Protein AF-A0A497Y0N8-F1 (afdb_monomer)

Nearest PDB structures (foldseek):
  3cr3-assembly1_C  TM=7.218E-01  e=6.314E+00  unclassified
  3ct6-assembly1_B  TM=7.226E-01  e=9.308E+00  Lactococcus lactis
  3zn8-assembly1_M  TM=3.362E-01  e=5.548E+00  Saccharolobus solfataricus

Foldseek 3Di:
DPPQDQDALVRLCVVPVHCCLPPVDDQALSNQLNSCVNVPHDNVRSCVVSVVRHDDD

Organism: NCBI:txid475253

pLDDT: mean 74.64, std 10.5, range [44.97, 86.69]

Solvent-accessible surface area (backbone atoms only — not comparable to full-atom values): 3478 Å² total; per-residue (Å²): 130,83,86,73,81,80,49,52,65,69,53,47,28,64,77,52,75,58,50,42,75,78,66,79,64,60,94,32,30,68,57,36,30,32,38,32,44,63,72,71,42,51,72,69,58,18,50,63,71,24,50,76,44,65,75,84,129

Sequence (57 aa):
MKKVKLLSKAEMKNVTGGNVCSTGNWASYDICYNCSIAYGLSVEHAANSCSRYQQTT

Mean predicted aligned error: 6.92 Å

Secondary structure (DSSP, 8-state):
-----PPPHHHHHHHHTT-HHHH---SSHHHHHHHHHHTT--HHHHHHHHGGGG---

Radius of gyration: 10.35 Å; Cα contacts (8 Å, |Δi|>4): 49; chains: 1; bounding box: 20×26×20 Å

Structure (mmCIF, N/CA/C/O backbone):
data_AF-A0A497Y0N8-F1
#
_entry.id   AF-A0A497Y0N8-F1
#
loop_
_atom_site.group_PDB
_atom_site.id
_atom_site.type_symbol
_atom_site.label_atom_id
_atom_site.label_alt_id
_atom_site.label_comp_id
_atom_site.label_asym_id
_atom_site.label_entity_id
_atom_site.label_seq_id
_atom_site.pdbx_PDB_ins_code
_atom_site.Cartn_x
_atom_site.Cartn_y
_atom_site.Cartn_z
_atom_site.occupancy
_atom_site.B_iso_or_equiv
_atom_site.auth_seq_id
_atom_site.auth_comp_id
_atom_site.auth_asym_id
_atom_site.auth_atom_id
_atom_site.pdbx_PDB_model_num
ATOM 1 N N . MET A 1 1 ? 9.380 14.988 1.614 1.00 48.25 1 MET A N 1
ATOM 2 C CA . MET A 1 1 ? 8.622 13.745 1.343 1.00 48.25 1 MET A CA 1
ATOM 3 C C . MET A 1 1 ? 8.614 12.898 2.610 1.00 48.25 1 MET A C 1
ATOM 5 O O . MET A 1 1 ? 9.694 12.603 3.112 1.00 48.25 1 MET A O 1
ATOM 9 N N . LYS A 1 2 ? 7.444 12.571 3.185 1.00 50.66 2 LYS A N 1
ATOM 10 C CA . LYS A 1 2 ? 7.364 11.622 4.315 1.00 50.66 2 LYS A CA 1
ATOM 11 C C . LYS A 1 2 ? 7.980 10.294 3.858 1.00 50.66 2 LYS A C 1
ATOM 13 O O . LYS A 1 2 ? 7.633 9.813 2.783 1.00 50.66 2 LYS A O 1
ATOM 18 N N . LYS A 1 3 ? 8.910 9.730 4.636 1.00 53.94 3 LYS A N 1
ATOM 19 C CA . LYS A 1 3 ? 9.463 8.393 4.376 1.00 53.94 3 LYS A CA 1
ATOM 20 C C . LYS A 1 3 ? 8.350 7.374 4.607 1.00 53.94 3 LYS A C 1
ATOM 22 O O . LYS A 1 3 ? 8.111 6.974 5.741 1.00 53.94 3 LYS A O 1
ATOM 27 N N . VAL A 1 4 ? 7.645 7.002 3.547 1.00 61.41 4 VAL A N 1
ATOM 28 C CA . VAL A 1 4 ? 6.686 5.899 3.596 1.00 61.41 4 VAL A CA 1
ATOM 29 C C . VAL A 1 4 ? 7.501 4.622 3.709 1.00 61.41 4 VAL A C 1
ATOM 31 O O . VAL A 1 4 ? 8.340 4.349 2.848 1.00 61.41 4 VAL A O 1
ATOM 34 N N . LYS A 1 5 ? 7.305 3.858 4.783 1.00 70.50 5 LYS A N 1
ATOM 35 C CA . LYS A 1 5 ? 7.900 2.526 4.871 1.00 70.50 5 LYS A CA 1
ATOM 36 C C . LYS A 1 5 ? 7.208 1.659 3.822 1.00 70.50 5 LYS A C 1
ATOM 38 O O . LYS A 1 5 ? 6.008 1.417 3.929 1.00 70.50 5 LYS A O 1
ATOM 43 N N . LEU A 1 6 ? 7.965 1.247 2.807 1.00 69.75 6 LEU A N 1
ATOM 44 C CA . LEU A 1 6 ? 7.478 0.321 1.795 1.00 69.75 6 LEU A CA 1
ATOM 45 C C . LEU A 1 6 ? 7.275 -1.049 2.441 1.00 69.75 6 LEU A C 1
ATOM 47 O O . LEU A 1 6 ? 8.218 -1.637 2.967 1.00 69.75 6 LEU A O 1
ATOM 51 N N . LEU A 1 7 ? 6.034 -1.515 2.431 1.00 71.50 7 LEU A N 1
ATOM 52 C CA . LEU A 1 7 ? 5.623 -2.823 2.907 1.00 71.50 7 LEU A CA 1
ATOM 53 C C . LEU A 1 7 ? 5.599 -3.792 1.729 1.00 71.50 7 LEU A C 1
ATOM 55 O O . LEU A 1 7 ? 5.079 -3.491 0.652 1.00 71.50 7 LEU A O 1
ATOM 59 N N . SER A 1 8 ? 6.131 -4.988 1.948 1.00 71.00 8 SER A N 1
ATOM 60 C CA . SER A 1 8 ? 6.062 -6.082 0.983 1.00 71.00 8 SER A CA 1
ATOM 61 C C . SER A 1 8 ? 4.608 -6.519 0.765 1.00 71.00 8 SER A C 1
ATOM 63 O O . SER A 1 8 ? 3.757 -6.348 1.638 1.00 71.00 8 SER A O 1
ATOM 65 N N . LYS A 1 9 ? 4.306 -7.190 -0.354 1.00 67.38 9 LYS A N 1
ATOM 66 C CA . LYS A 1 9 ? 2.954 -7.721 -0.636 1.00 67.38 9 LYS A CA 1
ATOM 67 C C . LYS A 1 9 ? 2.394 -8.581 0.511 1.00 67.38 9 LYS A C 1
ATOM 69 O O . LYS A 1 9 ? 1.209 -8.497 0.824 1.00 67.38 9 LYS A O 1
ATOM 74 N N . ALA A 1 10 ? 3.246 -9.383 1.155 1.00 73.88 10 ALA A N 1
ATOM 75 C CA . ALA A 1 10 ? 2.873 -10.198 2.312 1.00 73.88 10 ALA A CA 1
ATOM 76 C C . ALA A 1 10 ? 2.547 -9.352 3.558 1.00 73.88 10 ALA A C 1
ATOM 78 O O . ALA A 1 10 ? 1.565 -9.623 4.246 1.00 73.88 10 ALA A O 1
ATOM 79 N N . GLU A 1 11 ? 3.319 -8.296 3.818 1.00 75.19 11 GLU A N 1
ATOM 80 C CA . GLU A 1 11 ? 3.063 -7.360 4.919 1.00 75.19 11 GLU A CA 1
ATOM 81 C C . GLU A 1 11 ? 1.766 -6.581 4.679 1.00 75.19 11 GLU A C 1
ATOM 83 O O . GLU A 1 11 ? 0.934 -6.474 5.578 1.00 75.19 11 GLU A O 1
ATOM 88 N N . MET A 1 12 ? 1.529 -6.140 3.441 1.00 73.81 12 MET A N 1
ATOM 89 C CA . MET A 1 12 ? 0.271 -5.504 3.055 1.00 73.81 12 MET A CA 1
ATOM 90 C C . MET A 1 12 ? -0.927 -6.432 3.225 1.00 73.81 12 MET A C 1
ATOM 92 O O . MET A 1 12 ? -1.978 -5.985 3.682 1.00 73.81 12 MET A O 1
ATOM 96 N N . LYS A 1 13 ? -0.781 -7.729 2.929 1.00 70.25 13 LYS A N 1
ATOM 97 C CA . LYS A 1 13 ? -1.836 -8.720 3.171 1.00 70.25 13 LYS A CA 1
ATOM 98 C C . LYS A 1 13 ? -2.203 -8.807 4.658 1.00 70.25 13 LYS A C 1
ATOM 100 O O . LYS A 1 13 ? -3.386 -8.860 4.974 1.00 70.25 13 LYS A O 1
ATOM 105 N N . ASN A 1 14 ? -1.217 -8.756 5.553 1.00 77.31 14 ASN A N 1
ATOM 106 C CA . ASN A 1 14 ? -1.450 -8.784 7.000 1.00 77.31 14 ASN A CA 1
ATOM 107 C C . ASN A 1 14 ? -2.074 -7.487 7.530 1.00 77.31 14 ASN A C 1
ATOM 109 O O . ASN A 1 14 ? -3.023 -7.548 8.303 1.00 77.31 14 ASN A O 1
ATOM 113 N N . VAL A 1 15 ? -1.587 -6.321 7.094 1.00 72.81 15 VAL A N 1
ATOM 114 C CA . VAL A 1 15 ? -2.091 -5.014 7.563 1.00 72.81 15 VAL A CA 1
ATOM 115 C C . VAL A 1 15 ? -3.523 -4.754 7.098 1.00 72.81 15 VAL A C 1
ATOM 117 O O . VAL A 1 15 ? -4.302 -4.118 7.799 1.00 72.81 15 VAL A O 1
ATOM 120 N N . THR A 1 16 ? -3.881 -5.244 5.913 1.00 69.94 16 THR A N 1
ATOM 121 C CA . THR A 1 16 ? -5.161 -4.918 5.277 1.00 69.94 16 THR A CA 1
ATOM 122 C C . THR A 1 16 ? -6.208 -6.032 5.315 1.00 69.94 16 THR A C 1
ATOM 124 O O . THR A 1 16 ? -7.288 -5.884 4.747 1.00 69.94 16 THR A O 1
ATOM 127 N N . GLY A 1 17 ? -5.890 -7.187 5.905 1.00 70.69 17 GLY A N 1
ATOM 128 C CA . GLY A 1 17 ? -6.745 -8.377 5.810 1.00 70.69 17 GLY A CA 1
ATOM 129 C C . GLY A 1 17 ? -6.796 -8.994 4.402 1.00 70.69 17 GLY A C 1
ATOM 130 O O . GLY A 1 17 ? -7.628 -9.851 4.124 1.00 70.69 17 GLY A O 1
ATOM 131 N N . GLY A 1 18 ? -5.903 -8.572 3.501 1.00 66.56 18 GLY A N 1
ATOM 132 C CA . GLY A 1 18 ? -5.607 -9.236 2.233 1.00 66.56 18 GLY A CA 1
ATOM 133 C C . GLY A 1 18 ? -6.412 -8.809 1.013 1.00 66.56 18 GLY A C 1
ATOM 134 O O . GLY A 1 18 ? -5.964 -9.094 -0.095 1.00 66.56 18 GLY A O 1
ATOM 135 N N . ASN A 1 19 ? -7.522 -8.090 1.185 1.00 68.12 19 ASN A N 1
ATOM 136 C CA . ASN A 1 19 ? -8.384 -7.687 0.066 1.00 68.12 19 ASN A CA 1
ATOM 137 C C . ASN A 1 19 ? -8.278 -6.214 -0.327 1.00 68.12 19 ASN A C 1
ATOM 139 O O . ASN A 1 19 ? -8.706 -5.848 -1.418 1.00 68.12 19 ASN A O 1
ATOM 143 N N . VAL A 1 20 ? -7.697 -5.363 0.519 1.00 69.00 20 VAL A N 1
ATOM 144 C CA . VAL A 1 20 ? -7.709 -3.914 0.273 1.00 69.00 20 VAL A CA 1
ATOM 145 C C . VAL A 1 20 ? -6.974 -3.557 -1.013 1.00 69.00 20 VAL A C 1
ATOM 147 O O . VAL A 1 20 ? -7.476 -2.739 -1.773 1.00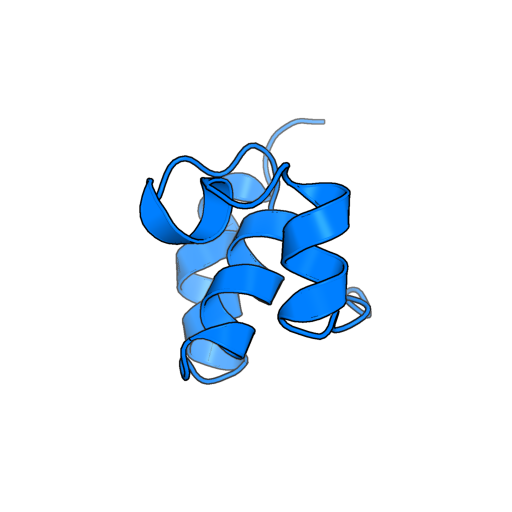 69.00 20 VAL A O 1
ATOM 150 N N . CYS A 1 21 ? -5.863 -4.239 -1.330 1.0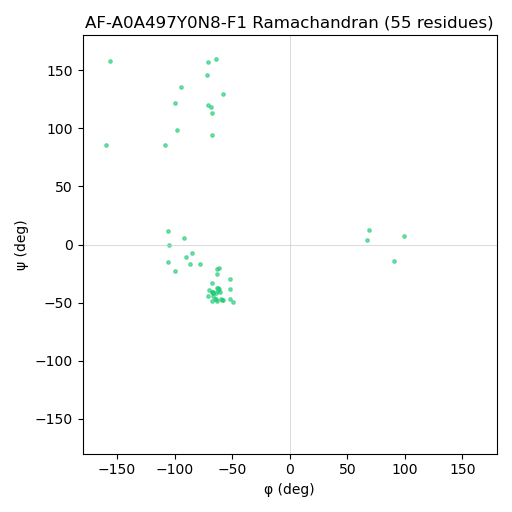0 72.38 21 CYS A N 1
ATOM 151 C CA . CYS A 1 21 ? -5.146 -4.002 -2.587 1.00 72.38 21 CYS A CA 1
ATOM 152 C C . CYS A 1 21 ? -5.965 -4.281 -3.861 1.00 72.38 21 CYS A C 1
ATOM 154 O O . CYS A 1 21 ? -5.622 -3.765 -4.921 1.00 72.38 21 CYS A O 1
ATOM 156 N N . SER A 1 22 ? -7.035 -5.069 -3.760 1.00 70.69 22 SER A N 1
ATOM 157 C CA . SER A 1 22 ? -7.877 -5.474 -4.889 1.00 70.69 22 SER A CA 1
ATOM 158 C C . SER A 1 22 ? -9.157 -4.646 -5.004 1.00 70.69 22 SER A C 1
ATOM 160 O O . SER A 1 22 ? -9.741 -4.576 -6.080 1.00 70.69 22 SER A O 1
ATOM 162 N N . THR A 1 23 ? -9.619 -4.031 -3.912 1.00 71.69 23 THR A N 1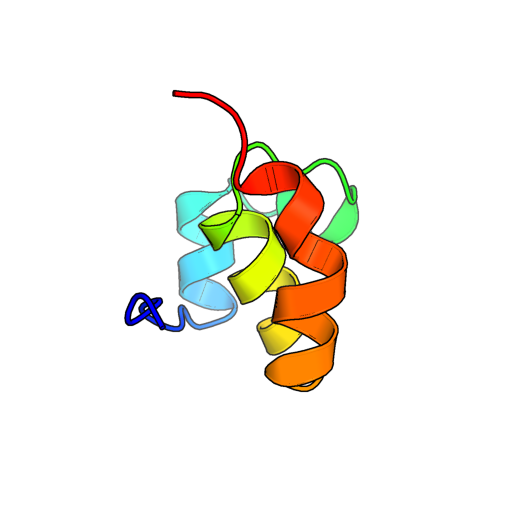
ATOM 163 C CA . THR A 1 23 ? -10.886 -3.284 -3.889 1.00 71.69 23 THR A CA 1
ATOM 164 C C . THR A 1 23 ? -10.738 -1.833 -4.332 1.00 71.69 23 THR A C 1
ATOM 166 O O . THR A 1 23 ? -11.743 -1.191 -4.625 1.00 71.69 23 THR A O 1
ATOM 169 N N . GLY A 1 24 ? -9.517 -1.287 -4.357 1.00 68.12 24 GLY A N 1
ATOM 170 C CA . GLY A 1 24 ? -9.283 0.119 -4.703 1.00 68.12 24 GLY A CA 1
ATOM 171 C C . GLY A 1 24 ? -9.836 1.116 -3.677 1.00 68.12 24 GLY A C 1
ATOM 172 O O . GLY A 1 24 ? -9.766 2.323 -3.901 1.00 68.12 24 GLY A O 1
ATOM 173 N N . ASN A 1 25 ? -10.388 0.621 -2.564 1.00 71.75 25 ASN A N 1
ATOM 174 C CA . ASN A 1 25 ? -10.955 1.431 -1.499 1.00 71.75 25 ASN A CA 1
ATOM 175 C C . ASN A 1 25 ? -9.917 1.583 -0.385 1.00 71.75 25 ASN A C 1
ATOM 177 O O . ASN A 1 25 ? -9.706 0.673 0.422 1.00 71.75 25 ASN A O 1
ATOM 181 N N . TRP A 1 26 ? -9.220 2.716 -0.393 1.00 80.50 26 TRP A N 1
ATOM 182 C CA . TRP A 1 26 ? -8.077 2.957 0.476 1.00 80.50 26 TRP A CA 1
ATOM 183 C C . TRP A 1 26 ? -8.480 3.804 1.680 1.00 80.50 26 TRP A C 1
ATOM 185 O O . TRP A 1 26 ? -8.929 4.935 1.530 1.00 80.50 26 TRP A O 1
ATOM 195 N N . ALA A 1 27 ? -8.265 3.275 2.885 1.00 75.75 27 ALA A N 1
ATOM 196 C CA . ALA A 1 27 ? -8.529 4.010 4.122 1.00 75.75 27 ALA A CA 1
ATOM 197 C C . ALA A 1 27 ? -7.438 5.046 4.459 1.00 75.75 27 ALA A C 1
ATOM 199 O O . ALA A 1 27 ? -7.653 5.915 5.297 1.00 75.75 27 ALA A O 1
ATOM 200 N N . SER A 1 28 ? -6.254 4.950 3.843 1.00 81.69 28 SER A N 1
ATOM 201 C CA . SER A 1 28 ? -5.142 5.866 4.099 1.00 81.69 28 SER A CA 1
ATOM 202 C C . SER A 1 28 ? -4.166 5.946 2.929 1.00 81.69 28 SER A C 1
ATOM 204 O O . SER A 1 28 ? -4.054 5.024 2.111 1.00 81.69 28 SER A O 1
ATOM 206 N N . TYR A 1 29 ? -3.415 7.051 2.888 1.00 84.12 29 TYR A N 1
ATOM 207 C CA . TYR A 1 29 ? -2.313 7.250 1.951 1.00 84.12 29 TYR A CA 1
ATOM 208 C C . TYR A 1 29 ? -1.313 6.086 1.977 1.00 84.12 29 TYR A C 1
ATOM 210 O O . TYR A 1 29 ? -0.964 5.574 0.917 1.00 84.12 29 TYR A O 1
ATOM 218 N N . ASP A 1 30 ? -0.888 5.625 3.158 1.00 82.62 30 ASP A N 1
ATOM 219 C CA . ASP A 1 30 ? 0.100 4.547 3.286 1.00 82.62 30 ASP A CA 1
ATOM 220 C C . ASP A 1 30 ? -0.390 3.232 2.678 1.00 82.62 30 ASP A C 1
ATOM 222 O O . ASP A 1 30 ? 0.377 2.537 2.011 1.00 82.62 30 ASP A O 1
ATOM 226 N N . ILE A 1 31 ? -1.670 2.899 2.858 1.00 82.19 31 ILE A N 1
ATOM 227 C CA . ILE A 1 31 ? -2.263 1.688 2.287 1.00 82.19 31 ILE A CA 1
ATOM 228 C C . ILE A 1 31 ? -2.329 1.800 0.761 1.00 82.19 31 ILE A C 1
ATOM 230 O O . ILE A 1 31 ? -1.877 0.892 0.061 1.00 82.19 31 ILE A O 1
ATOM 234 N N . CYS A 1 32 ? -2.843 2.920 0.246 1.00 85.38 32 CYS A N 1
ATOM 235 C CA . CYS A 1 32 ? -2.913 3.172 -1.192 1.00 85.38 32 CYS A CA 1
ATOM 236 C C . CYS A 1 32 ? -1.522 3.112 -1.835 1.00 85.38 32 CYS A C 1
ATOM 238 O O . CYS A 1 32 ? -1.327 2.441 -2.851 1.00 85.38 32 CYS A O 1
ATOM 240 N N . TYR A 1 33 ? -0.543 3.788 -1.229 1.00 86.06 33 TYR A N 1
ATOM 241 C CA . TYR A 1 33 ? 0.814 3.898 -1.749 1.00 86.06 33 TYR A CA 1
ATOM 242 C C . TYR A 1 33 ? 1.502 2.532 -1.780 1.00 86.06 33 TYR A C 1
ATOM 244 O O . TYR A 1 33 ? 2.042 2.132 -2.808 1.00 86.06 33 TYR A O 1
ATOM 252 N N . ASN A 1 34 ? 1.413 1.766 -0.692 1.00 82.81 34 ASN A N 1
ATOM 253 C CA . ASN A 1 34 ? 2.017 0.441 -0.627 1.00 82.81 34 ASN A CA 1
ATOM 254 C C . ASN A 1 34 ? 1.351 -0.569 -1.564 1.00 82.81 34 ASN A C 1
ATOM 256 O O . ASN A 1 34 ? 2.058 -1.328 -2.223 1.00 82.81 34 ASN A O 1
ATOM 260 N N . CYS A 1 35 ? 0.019 -0.569 -1.682 1.00 84.31 35 CYS A N 1
ATOM 261 C CA . CYS A 1 35 ? -0.654 -1.415 -2.668 1.00 84.31 35 CYS A CA 1
ATOM 262 C C . CYS A 1 35 ? -0.273 -1.007 -4.094 1.00 84.31 35 CYS A C 1
ATOM 264 O O . CYS A 1 35 ? 0.030 -1.867 -4.910 1.00 84.31 35 CYS A O 1
ATOM 266 N N . SER A 1 36 ? -0.206 0.288 -4.392 1.00 85.38 36 SER A N 1
ATOM 267 C CA . SER A 1 36 ? 0.179 0.764 -5.722 1.00 85.38 36 SER A CA 1
ATOM 268 C C . SER A 1 36 ? 1.577 0.275 -6.114 1.00 85.38 36 SER A C 1
ATOM 270 O O . SER A 1 36 ? 1.760 -0.297 -7.188 1.00 85.38 36 SER A O 1
ATOM 272 N N . ILE A 1 37 ? 2.550 0.414 -5.211 1.00 84.81 37 ILE A N 1
ATOM 273 C CA . ILE A 1 37 ? 3.932 -0.034 -5.433 1.00 84.81 37 ILE A CA 1
ATOM 274 C C . ILE A 1 37 ? 4.018 -1.561 -5.528 1.00 84.81 37 ILE A C 1
ATOM 276 O O . ILE A 1 37 ? 4.654 -2.090 -6.437 1.00 84.81 37 ILE A O 1
ATOM 280 N N . ALA A 1 38 ? 3.339 -2.286 -4.635 1.00 79.62 38 ALA A N 1
ATOM 281 C CA . ALA A 1 38 ? 3.337 -3.749 -4.628 1.00 79.62 38 ALA A CA 1
ATOM 282 C C . ALA A 1 38 ? 2.726 -4.366 -5.900 1.00 79.62 38 ALA A C 1
ATOM 284 O O . ALA A 1 38 ? 3.001 -5.528 -6.204 1.00 79.62 38 ALA A O 1
ATOM 285 N N . TYR A 1 39 ? 1.905 -3.605 -6.629 1.00 76.69 39 TYR A N 1
ATOM 286 C CA . TYR A 1 39 ? 1.262 -4.015 -7.879 1.00 76.69 39 TYR A CA 1
ATOM 287 C C . TYR A 1 39 ? 1.897 -3.372 -9.125 1.00 76.69 39 TYR A C 1
ATOM 289 O O . TYR A 1 39 ? 1.364 -3.513 -10.223 1.00 76.69 39 TYR A O 1
ATOM 297 N N . GLY A 1 40 ? 3.066 -2.737 -8.982 1.00 80.31 40 GLY A N 1
ATOM 298 C CA . GLY A 1 40 ? 3.923 -2.347 -10.106 1.00 80.31 40 GLY A CA 1
ATOM 299 C C . GLY A 1 40 ? 3.818 -0.889 -10.555 1.00 80.31 40 GLY A C 1
ATOM 300 O O . GLY A 1 40 ? 4.427 -0.532 -11.562 1.00 80.31 40 GLY A O 1
ATOM 301 N N . LEU A 1 41 ? 3.093 -0.029 -9.833 1.00 83.44 41 LEU A N 1
ATOM 302 C CA . LEU A 1 41 ? 3.151 1.414 -10.085 1.00 83.44 41 LEU A CA 1
ATOM 303 C C . LEU A 1 41 ? 4.494 1.979 -9.612 1.00 83.44 41 LEU A C 1
ATOM 305 O O . LEU A 1 41 ? 5.054 1.535 -8.611 1.00 83.44 41 LEU A O 1
ATOM 309 N N . SER A 1 42 ? 5.006 2.990 -10.314 1.00 85.00 42 SER A N 1
ATOM 310 C CA . SER A 1 42 ? 6.201 3.714 -9.879 1.00 85.00 42 SER A CA 1
ATOM 311 C C . SER A 1 42 ? 5.906 4.590 -8.657 1.00 85.00 42 SER A C 1
ATOM 313 O O . SER A 1 42 ? 4.768 4.999 -8.424 1.00 85.00 42 SER A O 1
ATOM 315 N N . VAL A 1 43 ? 6.952 4.916 -7.892 1.00 83.56 43 VAL A N 1
ATOM 316 C CA . VAL A 1 43 ? 6.883 5.764 -6.685 1.00 83.56 43 VAL A CA 1
ATOM 317 C C . VAL A 1 43 ? 6.124 7.069 -6.930 1.00 83.56 43 VAL A C 1
ATOM 319 O O . VAL A 1 43 ? 5.208 7.396 -6.177 1.00 83.56 43 VAL A O 1
ATOM 322 N N . GLU A 1 44 ? 6.456 7.795 -7.997 1.00 85.25 44 GLU A N 1
ATOM 323 C CA . GLU A 1 44 ? 5.794 9.063 -8.327 1.00 85.25 44 GLU A CA 1
ATOM 324 C C . GLU A 1 44 ? 4.327 8.871 -8.715 1.00 85.25 44 GLU A C 1
ATOM 326 O O . GLU A 1 44 ? 3.463 9.636 -8.283 1.00 85.25 44 GLU A O 1
ATOM 331 N N . HIS A 1 45 ? 4.019 7.824 -9.483 1.00 84.06 45 HIS A N 1
ATOM 332 C CA . HIS A 1 45 ? 2.652 7.559 -9.922 1.00 84.06 45 HIS 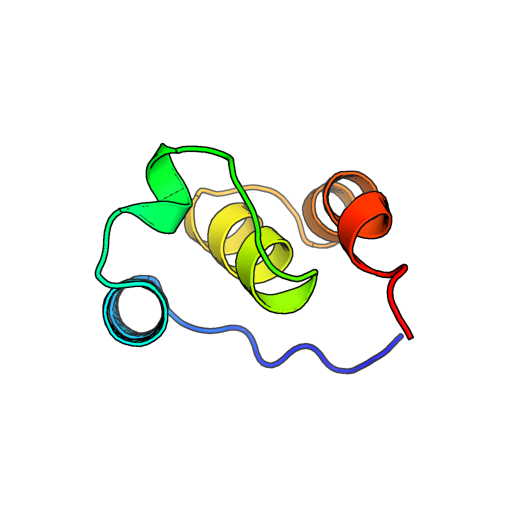A CA 1
ATOM 333 C C . HIS A 1 45 ? 1.761 7.117 -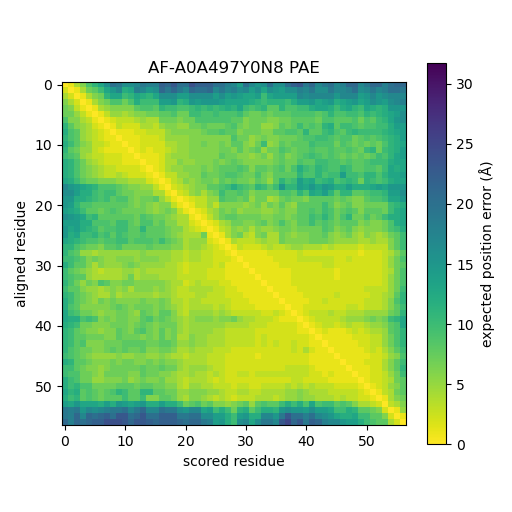8.755 1.00 84.06 45 HIS A C 1
ATOM 335 O O . HIS A 1 45 ? 0.616 7.564 -8.644 1.00 84.06 45 HIS A O 1
ATOM 341 N N . ALA A 1 46 ? 2.300 6.296 -7.850 1.00 84.94 46 ALA A N 1
ATOM 342 C CA . ALA A 1 46 ? 1.648 5.900 -6.609 1.00 84.94 46 ALA A CA 1
ATOM 343 C C . ALA A 1 46 ? 1.405 7.113 -5.701 1.00 84.94 46 ALA A C 1
ATOM 345 O O . ALA A 1 46 ? 0.284 7.315 -5.243 1.00 84.94 46 ALA A O 1
ATOM 346 N N . ALA A 1 47 ? 2.413 7.966 -5.485 1.00 84.00 47 ALA A N 1
ATOM 347 C CA . ALA A 1 47 ? 2.273 9.169 -4.664 1.00 84.00 47 ALA A CA 1
ATOM 348 C C . ALA A 1 47 ? 1.198 10.120 -5.211 1.00 84.00 47 ALA A C 1
ATOM 350 O O . ALA A 1 47 ? 0.325 10.555 -4.459 1.00 84.00 47 ALA A O 1
ATOM 351 N N . ASN A 1 48 ? 1.204 1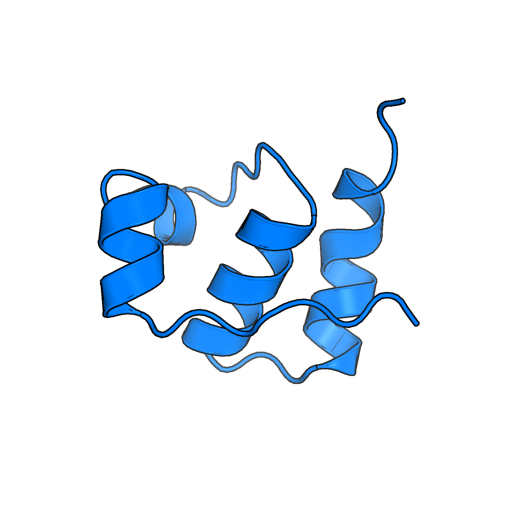0.387 -6.520 1.00 86.69 48 ASN A N 1
ATOM 352 C CA . ASN A 1 48 ? 0.204 11.243 -7.161 1.00 86.69 48 ASN A CA 1
ATOM 353 C C . ASN A 1 48 ? -1.203 10.645 -7.078 1.00 86.69 48 ASN A C 1
ATOM 355 O O . ASN A 1 48 ? -2.140 11.335 -6.675 1.00 86.69 48 ASN A O 1
ATOM 359 N N . SER A 1 49 ? -1.356 9.356 -7.386 1.00 84.50 49 SER A N 1
ATOM 360 C CA . SER A 1 49 ? -2.658 8.675 -7.350 1.00 84.50 49 SER A CA 1
ATOM 361 C C . SER A 1 49 ? -3.245 8.631 -5.938 1.00 84.50 49 SER A C 1
ATOM 363 O O . SER A 1 49 ? -4.456 8.813 -5.757 1.00 84.50 49 SER A O 1
ATOM 365 N N . CYS A 1 50 ? -2.376 8.443 -4.942 1.00 86.31 50 CYS A N 1
ATOM 366 C CA . CYS A 1 50 ? -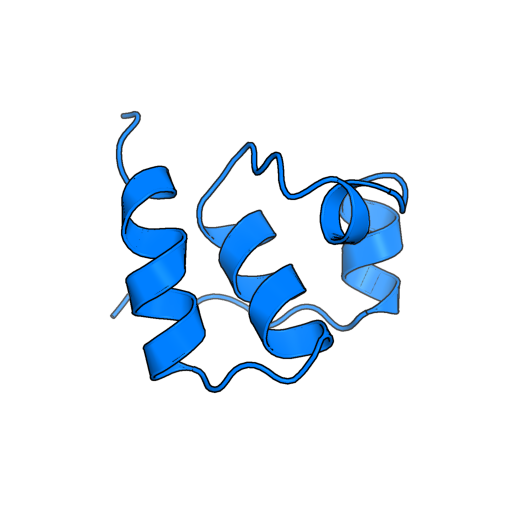2.739 8.286 -3.541 1.00 86.31 50 CYS A CA 1
ATOM 367 C C . CYS A 1 50 ? -2.795 9.596 -2.748 1.00 86.31 50 CYS A C 1
ATOM 369 O O . CYS A 1 50 ? -3.325 9.592 -1.639 1.00 86.31 50 CYS A O 1
ATOM 371 N N . SER A 1 51 ? -2.314 10.715 -3.300 1.00 85.06 51 SER A N 1
ATOM 372 C CA . SER A 1 51 ? -2.315 12.045 -2.660 1.00 85.06 51 SER A CA 1
ATOM 373 C C . SER A 1 51 ? -3.692 12.477 -2.135 1.00 85.06 51 SER A C 1
ATOM 375 O O . SER A 1 51 ? -3.792 13.144 -1.109 1.00 85.06 51 SER A O 1
ATOM 377 N N . ARG A 1 52 ? -4.775 12.017 -2.774 1.00 81.62 52 ARG A N 1
ATOM 378 C CA . ARG A 1 52 ? -6.159 12.253 -2.334 1.00 81.62 52 ARG A CA 1
ATOM 379 C C . ARG A 1 52 ? -6.497 11.646 -0.962 1.00 81.62 52 ARG A C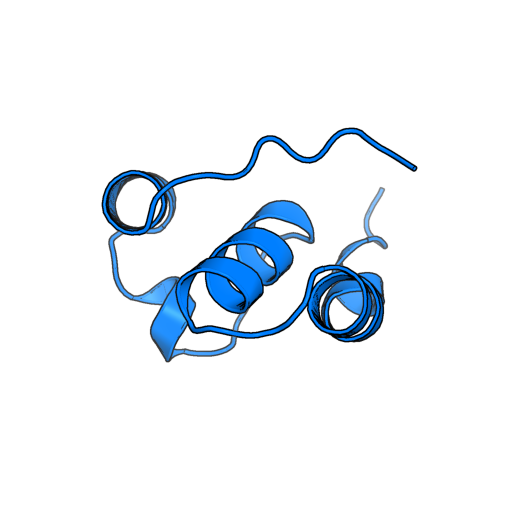 1
ATOM 381 O O . ARG A 1 52 ? -7.374 12.155 -0.283 1.00 81.62 52 ARG A O 1
ATOM 388 N N . TYR A 1 53 ? -5.789 10.595 -0.542 1.00 78.12 53 TYR A N 1
ATOM 389 C CA . TYR A 1 53 ? -5.954 9.928 0.763 1.00 78.12 53 TYR A CA 1
ATOM 390 C C . TYR A 1 53 ? -5.037 10.508 1.843 1.00 78.12 53 TYR A C 1
ATOM 392 O O . TYR A 1 53 ? -4.939 9.970 2.945 1.00 78.12 53 TYR A O 1
ATOM 400 N N . GLN A 1 54 ? -4.309 11.576 1.515 1.00 70.69 54 GLN A N 1
ATOM 401 C CA . GLN A 1 54 ? -3.425 12.281 2.435 1.00 70.69 54 GLN A CA 1
ATOM 402 C C . GLN A 1 54 ? -4.181 13.333 3.271 1.00 70.69 54 GLN A C 1
ATOM 404 O O . GLN A 1 54 ? -3.603 13.887 4.202 1.00 70.69 54 GLN A O 1
ATOM 409 N N . GLN A 1 55 ? -5.462 13.587 2.964 1.00 58.75 55 GLN A N 1
ATOM 410 C CA . GLN A 1 55 ? -6.317 14.571 3.633 1.00 58.75 55 GLN A CA 1
ATOM 411 C C . GLN A 1 55 ? -7.394 13.899 4.494 1.00 58.75 55 GLN A C 1
ATOM 413 O O . GLN A 1 55 ? -8.517 13.722 4.045 1.00 58.75 55 GLN A O 1
ATOM 418 N N . THR A 1 56 ? -7.051 13.568 5.737 1.00 48.91 56 THR A N 1
ATOM 419 C CA . THR A 1 56 ? -7.965 13.652 6.891 1.00 48.91 56 THR A CA 1
ATOM 420 C C . THR A 1 56 ? -7.109 13.700 8.152 1.00 48.91 56 THR A C 1
ATOM 422 O O . THR A 1 56 ? -6.791 12.674 8.757 1.00 48.91 56 THR A O 1
ATOM 425 N N . THR A 1 57 ? -6.670 14.895 8.525 1.00 44.97 57 THR A N 1
ATOM 426 C CA 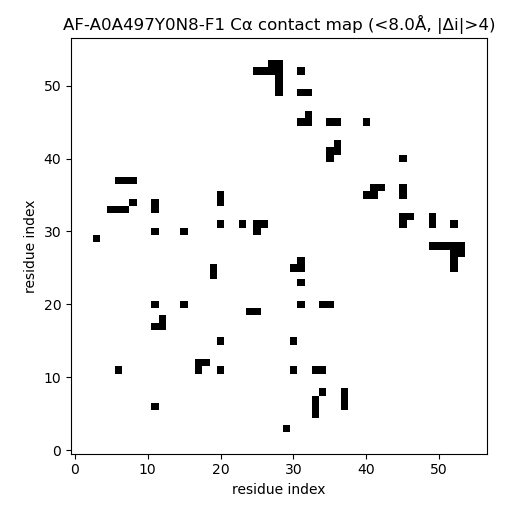. THR A 1 57 ? -6.461 15.267 9.928 1.00 44.97 57 THR A CA 1
ATOM 427 C C . THR A 1 57 ? -6.857 16.722 10.072 1.00 44.97 57 THR A C 1
ATOM 429 O O . THR A 1 57 ? -6.506 17.495 9.152 1.00 44.97 57 THR A O 1
#